Protein AF-A0A4Q0I595-F1 (afdb_monomer)

Sequence (152 aa):
MNCNSSKPSLILSNTRTIAGSSSEFQVNNLTSFAAEKFQAKYVQLNQANRLLLLTLIKKCGQFCAEHFATNTPDYRFKNKVNFCLITLLVREQKIRIHIRTDGLRLSSSILPINRLPKHNYNGKEWVEIIVGDNSQVDEAVRLIKQTYEYHS

Nearest PDB structures (foldseek):
  3wlw-assembly2_L  TM=4.285E-01  e=3.752E+00  Homo sapiens
  3ulu-assembly1_E  TM=4.378E-01  e=7.207E+00  Homo sapiens

Radius of gyration: 23.07 Å; Cα contacts (8 Å, |Δi|>4): 215; chains: 1; bounding box: 76×32×70 Å

Foldseek 3Di:
DDDDDDDDDPDDPPDPDDDDDPDPPDPPVVQDAPAPQLVVLLVLADPQLNVLVSVLCVLLCVQFVDWHAYNVNWIFGDDVHTAKIWHQPSVLNKIKIKGFQQPNDDDDPPWDWAWDDCVVPVNTTITITIGRHNVCSVVVSVRNVVRVVVVD

Mean predicted aligned error: 10.47 Å

Organism: NCB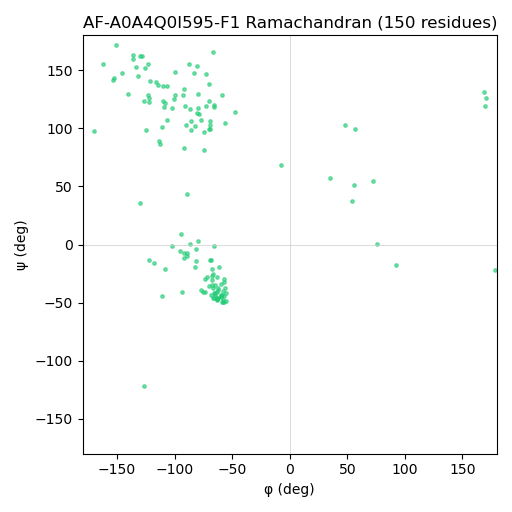I:txid2487273

Structure (mmCIF, N/CA/C/O backbone):
data_AF-A0A4Q0I595-F1
#
_entry.id   AF-A0A4Q0I595-F1
#
loop_
_atom_site.group_PDB
_atom_site.id
_atom_site.type_symbol
_atom_site.label_atom_id
_atom_site.label_alt_id
_atom_site.label_comp_id
_atom_site.label_asym_id
_atom_site.label_entity_id
_atom_site.label_seq_id
_atom_site.pdbx_PDB_ins_code
_atom_site.Cartn_x
_atom_site.Cartn_y
_atom_site.Cartn_z
_atom_site.occupancy
_atom_site.B_iso_or_equiv
_atom_site.auth_seq_id
_atom_site.auth_comp_id
_atom_site.auth_asym_id
_atom_site.auth_atom_id
_atom_site.pdbx_PDB_model_num
ATOM 1 N N . MET A 1 1 ? 61.462 5.236 51.713 1.00 38.72 1 MET A N 1
ATOM 2 C CA . MET A 1 1 ? 60.644 4.051 52.059 1.00 38.72 1 MET A CA 1
ATOM 3 C C . MET A 1 1 ? 59.191 4.514 52.020 1.00 38.72 1 MET A C 1
ATOM 5 O O . MET A 1 1 ? 58.780 5.218 52.922 1.00 38.72 1 MET A O 1
ATOM 9 N N . ASN A 1 2 ? 58.529 4.550 50.862 1.00 31.23 2 ASN A N 1
ATOM 10 C CA . ASN A 1 2 ? 57.864 3.438 50.167 1.00 31.23 2 ASN A CA 1
ATOM 11 C C . ASN A 1 2 ? 56.964 2.606 51.099 1.00 31.23 2 ASN A C 1
ATOM 13 O O . ASN A 1 2 ? 57.488 1.813 51.872 1.00 31.23 2 ASN A O 1
ATOM 17 N N . CYS A 1 3 ? 55.640 2.806 51.027 1.00 31.44 3 CYS A N 1
ATOM 18 C CA . CYS A 1 3 ? 54.702 1.826 50.454 1.00 31.44 3 CYS A CA 1
ATOM 19 C C . CYS A 1 3 ? 53.224 2.186 50.729 1.00 31.44 3 CYS A C 1
ATOM 21 O O . CYS A 1 3 ? 52.772 2.213 51.866 1.00 31.44 3 CYS A O 1
ATOM 23 N N . ASN A 1 4 ? 52.499 2.380 49.623 1.00 35.44 4 ASN A N 1
ATOM 24 C CA . ASN A 1 4 ? 51.162 1.866 49.306 1.00 35.44 4 ASN A CA 1
ATOM 25 C C . ASN A 1 4 ? 49.977 2.154 50.244 1.00 35.44 4 ASN A C 1
ATOM 27 O O . ASN A 1 4 ? 49.675 1.378 51.146 1.00 35.44 4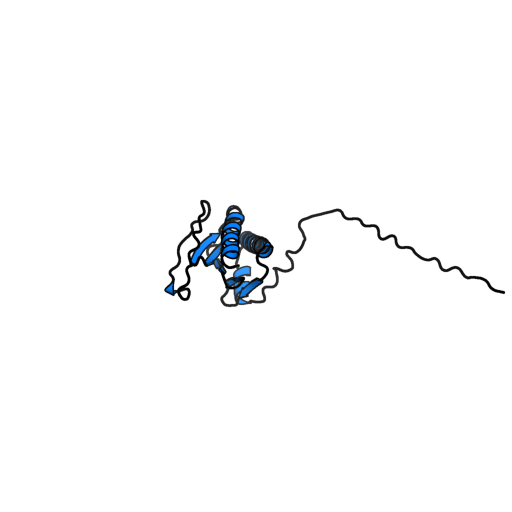 ASN A O 1
ATOM 31 N N . SER A 1 5 ? 49.176 3.161 49.872 1.00 39.53 5 SER A N 1
ATOM 32 C CA . SER A 1 5 ? 47.730 3.123 50.102 1.00 39.53 5 SER A CA 1
ATOM 33 C C . SER A 1 5 ? 47.043 2.415 48.927 1.00 39.53 5 SER A C 1
ATOM 35 O O . SER A 1 5 ? 47.123 2.818 47.764 1.00 39.53 5 SER A O 1
ATOM 37 N N . SER A 1 6 ? 46.411 1.290 49.240 1.00 41.00 6 SER A N 1
ATOM 38 C CA . SER A 1 6 ? 45.708 0.420 48.304 1.00 41.00 6 SER A CA 1
ATOM 39 C C . SER A 1 6 ? 44.395 1.062 47.847 1.00 41.00 6 SER A C 1
ATOM 41 O O . SER A 1 6 ? 43.503 1.308 48.656 1.00 41.00 6 SER A O 1
ATOM 43 N N . LYS A 1 7 ? 44.254 1.305 46.540 1.00 42.78 7 LYS A N 1
ATOM 44 C CA . LYS A 1 7 ? 42.959 1.566 45.893 1.00 42.78 7 LYS A CA 1
ATOM 45 C C . LYS A 1 7 ? 42.240 0.230 45.669 1.00 42.78 7 LYS A C 1
ATOM 47 O O . LYS A 1 7 ? 42.843 -0.652 45.059 1.00 42.78 7 LYS A O 1
ATOM 52 N N . PRO A 1 8 ? 40.969 0.064 46.063 1.00 39.00 8 PRO A N 1
ATOM 53 C CA . PRO A 1 8 ? 40.176 -1.057 45.589 1.00 39.00 8 PRO A CA 1
ATOM 54 C C . PRO A 1 8 ? 39.683 -0.763 44.166 1.00 39.00 8 PRO A C 1
ATOM 56 O O . PRO A 1 8 ? 38.882 0.138 43.925 1.00 39.00 8 PRO A O 1
ATOM 59 N N . SER A 1 9 ? 40.196 -1.532 43.211 1.00 34.62 9 SER A N 1
ATOM 60 C CA . SER A 1 9 ? 39.668 -1.658 41.855 1.00 34.62 9 SER A CA 1
ATOM 61 C C . SER A 1 9 ? 38.326 -2.391 41.903 1.00 34.62 9 SER A C 1
ATOM 63 O O . SER A 1 9 ? 38.289 -3.603 42.110 1.00 34.62 9 SER A O 1
ATOM 65 N N . LEU A 1 10 ? 37.225 -1.661 41.715 1.00 34.03 10 LEU A N 1
ATOM 66 C CA . LEU A 1 10 ? 35.913 -2.255 41.469 1.00 34.03 10 LEU A CA 1
ATOM 67 C C . LEU A 1 10 ? 35.881 -2.784 40.034 1.00 34.03 10 LEU A C 1
ATOM 69 O O . LEU A 1 10 ? 35.654 -2.054 39.072 1.00 34.03 10 LEU A O 1
ATOM 73 N N . ILE A 1 11 ? 36.141 -4.083 39.920 1.00 35.53 11 ILE A N 1
ATOM 74 C CA . ILE A 1 11 ? 35.794 -4.897 38.764 1.00 35.53 11 ILE A CA 1
ATOM 75 C C . ILE A 1 11 ? 34.267 -5.004 38.766 1.00 35.53 11 ILE A C 1
ATOM 77 O O . ILE A 1 11 ? 33.690 -5.741 39.562 1.00 35.53 11 ILE A O 1
ATOM 81 N N . LEU A 1 12 ? 33.604 -4.244 37.895 1.00 32.66 12 LEU A N 1
ATOM 82 C CA . LEU A 1 12 ? 32.208 -4.492 37.552 1.00 32.66 12 LEU A CA 1
ATOM 83 C C . LEU A 1 12 ? 32.183 -5.522 36.427 1.00 32.66 12 LEU A C 1
ATOM 85 O O . LEU A 1 12 ? 32.416 -5.228 35.255 1.00 32.66 12 LEU A O 1
ATOM 89 N N . SER A 1 13 ? 31.944 -6.760 36.844 1.00 31.25 13 SER A N 1
ATOM 90 C CA . SER A 1 13 ? 31.569 -7.888 36.010 1.00 31.25 13 SER A CA 1
ATOM 91 C C . SER A 1 13 ? 30.446 -7.470 35.062 1.00 31.25 13 SER A C 1
ATOM 93 O O . SER A 1 13 ? 29.335 -7.171 35.494 1.00 31.25 13 SER A O 1
ATOM 95 N N . ASN A 1 14 ? 30.736 -7.446 33.760 1.00 31.61 14 ASN A N 1
ATOM 96 C CA . ASN A 1 14 ? 29.724 -7.280 32.724 1.00 31.61 14 ASN A CA 1
ATOM 97 C C . ASN A 1 14 ? 28.960 -8.604 32.602 1.00 31.61 14 ASN A C 1
ATOM 99 O O . ASN A 1 14 ? 29.260 -9.459 31.766 1.00 31.61 14 ASN A O 1
ATOM 103 N N . THR A 1 15 ? 27.998 -8.803 33.498 1.00 35.69 15 THR A N 1
ATOM 104 C CA . THR A 1 15 ? 27.075 -9.931 33.446 1.00 35.69 15 THR A CA 1
ATOM 105 C C . T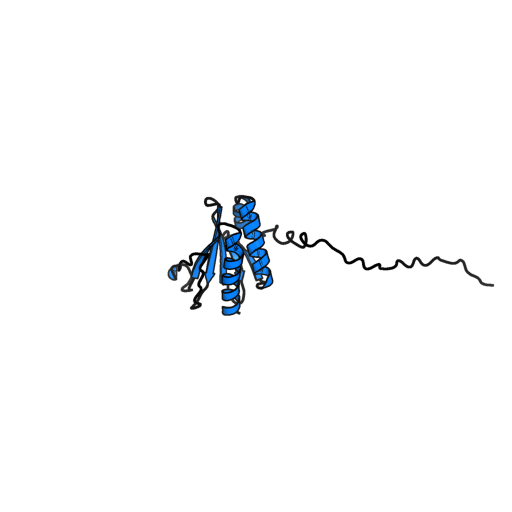HR A 1 15 ? 26.144 -9.702 32.261 1.00 35.69 15 THR A C 1
ATOM 107 O O . THR A 1 15 ? 25.191 -8.928 32.324 1.00 35.69 15 THR A O 1
ATOM 110 N N . ARG A 1 16 ? 26.450 -10.363 31.138 1.00 41.56 16 ARG A N 1
ATOM 111 C CA . ARG A 1 16 ? 25.475 -10.618 30.077 1.00 41.56 16 ARG A CA 1
ATOM 112 C C . ARG A 1 16 ? 24.301 -11.365 30.702 1.00 41.56 16 ARG A C 1
ATOM 114 O O . ARG A 1 16 ? 24.393 -12.569 30.919 1.00 41.56 16 ARG A O 1
ATOM 121 N N . THR A 1 17 ? 23.196 -10.665 30.902 1.00 33.59 17 THR A N 1
ATOM 122 C CA . THR A 1 17 ? 21.888 -11.297 31.065 1.00 33.59 17 THR A CA 1
ATOM 123 C C . THR A 1 17 ? 21.056 -10.927 29.847 1.00 33.59 17 THR A C 1
ATOM 125 O O . THR A 1 17 ? 20.364 -9.915 29.806 1.00 33.59 17 THR A O 1
ATOM 128 N N . ILE A 1 18 ? 21.208 -11.744 28.804 1.00 49.06 18 ILE A N 1
ATOM 129 C CA . ILE A 1 18 ? 20.272 -11.834 27.686 1.00 49.06 18 ILE A CA 1
ATOM 130 C C . ILE A 1 18 ? 19.199 -12.833 28.118 1.00 49.06 18 ILE A C 1
ATOM 132 O O . ILE A 1 18 ? 19.485 -14.024 28.178 1.00 49.06 18 ILE A O 1
ATOM 136 N N . ALA A 1 19 ? 18.007 -12.333 28.440 1.00 33.75 19 ALA A N 1
ATOM 137 C CA . ALA A 1 19 ? 16.701 -13.012 28.429 1.00 33.75 19 ALA A CA 1
ATOM 138 C C . ALA A 1 19 ? 15.707 -12.064 29.122 1.00 33.75 19 ALA A C 1
ATOM 140 O O . ALA A 1 19 ? 15.970 -11.632 30.234 1.00 33.75 19 ALA A O 1
ATOM 141 N N . GLY A 1 20 ? 14.563 -11.653 28.592 1.00 33.56 20 GLY A N 1
ATOM 142 C CA . GLY A 1 20 ? 13.853 -11.926 27.355 1.00 33.56 20 GLY A CA 1
ATOM 143 C C . GLY A 1 20 ? 12.451 -11.329 27.537 1.00 33.56 20 GLY A C 1
ATOM 144 O O . GLY A 1 20 ? 11.839 -11.536 28.576 1.00 33.56 20 GLY A O 1
ATOM 145 N N . SER A 1 21 ? 11.965 -10.556 26.567 1.00 36.44 21 SER A N 1
ATOM 146 C CA . SER A 1 21 ? 10.533 -10.338 26.311 1.00 36.44 21 SER A CA 1
ATOM 147 C C . SER A 1 21 ? 10.398 -9.601 24.982 1.00 36.44 21 SER A C 1
ATOM 149 O O . SER A 1 21 ? 10.633 -8.401 24.847 1.00 36.44 21 SER A O 1
ATOM 151 N N . SER A 1 22 ? 10.124 -10.393 23.958 1.00 48.75 22 SER A N 1
ATOM 152 C CA . SER A 1 22 ? 9.868 -9.997 22.587 1.00 48.75 22 SER A CA 1
ATOM 153 C C . SER A 1 22 ? 8.451 -9.434 22.450 1.00 48.75 22 SER A C 1
ATOM 155 O O . SER A 1 22 ? 7.499 -10.208 22.456 1.00 48.75 22 SER A O 1
ATOM 157 N N . SER A 1 23 ? 8.312 -8.117 22.281 1.00 42.59 23 SER A N 1
ATOM 158 C CA . SER A 1 23 ? 7.163 -7.474 21.597 1.00 42.59 23 SER A CA 1
ATOM 159 C C . SER A 1 23 ? 7.244 -5.942 21.583 1.00 42.59 23 SER A C 1
ATOM 161 O O . SER A 1 23 ? 6.687 -5.323 20.679 1.00 42.59 23 SER A O 1
ATOM 163 N N . GLU A 1 24 ? 8.002 -5.323 22.493 1.00 37.09 24 GLU A N 1
ATOM 164 C CA . GLU A 1 24 ? 8.142 -3.854 22.581 1.00 37.09 24 GLU A CA 1
ATOM 165 C C . GLU A 1 24 ? 9.243 -3.255 21.688 1.00 37.09 24 GLU A C 1
ATOM 167 O O . GLU A 1 24 ? 9.437 -2.039 21.642 1.00 37.09 24 GLU A O 1
ATOM 172 N N . PHE A 1 25 ? 9.956 -4.082 20.919 1.00 33.16 25 PHE A N 1
ATOM 173 C CA . PHE A 1 25 ? 10.990 -3.601 20.005 1.00 33.16 25 PHE A CA 1
ATOM 174 C C . PHE A 1 25 ? 10.361 -2.830 18.820 1.00 33.16 25 PHE A C 1
ATOM 176 O O . PHE A 1 25 ? 9.892 -3.406 17.833 1.00 33.16 25 PHE A O 1
ATOM 183 N N . GLN A 1 26 ? 10.393 -1.499 18.953 1.00 36.84 26 GLN A N 1
ATOM 184 C CA . GLN A 1 26 ? 10.336 -0.477 17.898 1.00 36.84 26 GLN A CA 1
ATOM 185 C C . GLN A 1 26 ? 8.991 -0.253 17.177 1.00 36.84 26 GLN A C 1
ATOM 187 O O . GLN A 1 26 ? 8.932 -0.226 15.951 1.00 36.84 26 GLN A O 1
ATOM 192 N N . VAL A 1 27 ? 7.908 0.015 17.913 1.00 39.62 27 VAL A N 1
ATOM 193 C CA . VAL A 1 27 ? 6.752 0.757 17.342 1.00 39.62 27 VAL A CA 1
ATOM 194 C C . VAL A 1 27 ? 6.999 2.280 17.366 1.00 39.62 27 VAL A C 1
ATOM 196 O O . VAL A 1 27 ? 6.420 3.021 16.575 1.00 39.62 27 VAL A O 1
ATOM 199 N N . ASN A 1 28 ? 7.941 2.749 18.191 1.00 35.38 28 ASN A N 1
ATOM 200 C CA . ASN A 1 28 ? 8.199 4.175 18.434 1.00 35.38 28 ASN A CA 1
ATOM 201 C C . ASN A 1 28 ? 8.802 4.949 17.243 1.00 35.38 28 ASN A C 1
ATOM 203 O O . ASN A 1 28 ? 8.790 6.173 17.260 1.00 35.38 28 ASN A O 1
ATOM 207 N N . ASN A 1 29 ? 9.288 4.270 16.196 1.00 42.12 29 ASN A N 1
ATOM 208 C CA . ASN A 1 29 ? 9.790 4.936 14.982 1.00 42.12 29 ASN A CA 1
ATOM 209 C C . ASN A 1 29 ? 8.706 5.171 13.914 1.00 42.12 29 ASN A C 1
ATOM 211 O O . ASN A 1 29 ? 8.968 5.843 12.921 1.00 42.12 29 ASN A O 1
ATOM 215 N N . LEU A 1 30 ? 7.489 4.644 14.098 1.00 53.00 30 LEU A N 1
ATOM 216 C CA . LEU A 1 30 ? 6.374 4.806 13.151 1.00 53.00 30 LEU A CA 1
ATOM 217 C C . LEU A 1 30 ? 5.342 5.856 13.598 1.00 53.00 30 LEU A C 1
ATOM 219 O O . LEU A 1 30 ? 4.362 6.090 12.896 1.00 53.00 30 LEU A O 1
ATOM 223 N N . THR A 1 31 ? 5.534 6.481 14.761 1.00 51.53 31 THR A N 1
ATOM 224 C CA . THR A 1 31 ? 4.550 7.382 15.389 1.00 51.53 31 THR A CA 1
ATOM 225 C C . THR A 1 31 ? 4.722 8.857 15.022 1.00 51.53 31 THR A C 1
ATOM 227 O O . THR A 1 31 ? 3.856 9.664 15.348 1.00 51.53 31 THR A O 1
ATOM 230 N N . SER A 1 32 ? 5.800 9.216 14.322 1.00 59.56 32 SER A N 1
ATOM 231 C CA . SER A 1 32 ? 6.056 10.574 13.837 1.00 59.56 32 SER A CA 1
ATOM 232 C C . SER A 1 32 ? 6.002 10.591 12.312 1.00 59.56 32 SER A C 1
ATOM 234 O O . SER A 1 32 ? 6.998 10.360 11.627 1.00 59.56 32 SER A O 1
ATOM 236 N N . 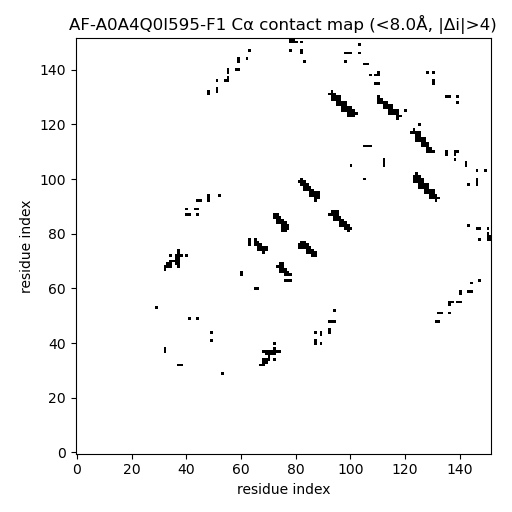PHE A 1 33 ? 4.813 10.819 11.756 1.00 69.94 33 PHE A N 1
ATOM 237 C CA . PHE A 1 33 ? 4.699 11.103 10.332 1.00 69.94 33 PHE A CA 1
ATOM 238 C C . PHE A 1 33 ? 5.071 12.570 10.108 1.00 69.94 33 PHE A C 1
ATOM 240 O O . PHE A 1 33 ? 4.358 13.462 10.558 1.00 69.94 33 PHE A O 1
ATOM 247 N N . ALA A 1 34 ? 6.138 12.833 9.353 1.00 78.31 34 ALA A N 1
ATOM 248 C CA . ALA A 1 34 ? 6.524 14.191 8.947 1.00 78.31 34 ALA A CA 1
ATOM 249 C C . ALA A 1 34 ? 5.506 14.871 7.997 1.00 78.31 34 ALA A C 1
ATOM 251 O O . ALA A 1 34 ? 5.702 16.006 7.571 1.00 78.31 34 ALA A O 1
ATOM 252 N N . ALA A 1 35 ? 4.423 14.175 7.637 1.00 89.06 35 ALA A N 1
ATOM 253 C CA . ALA A 1 35 ? 3.390 14.635 6.722 1.00 89.06 35 ALA A CA 1
ATOM 254 C C . ALA A 1 35 ? 2.068 14.902 7.457 1.00 89.06 35 ALA A C 1
ATOM 256 O O . ALA A 1 35 ? 1.294 13.979 7.731 1.00 89.06 35 ALA A O 1
ATOM 257 N N . GLU A 1 36 ? 1.783 16.176 7.726 1.00 91.50 36 GLU A N 1
ATOM 258 C CA . GLU A 1 36 ? 0.614 16.634 8.488 1.00 91.50 36 GLU A CA 1
ATOM 259 C C . GLU A 1 36 ? -0.715 16.139 7.914 1.00 91.50 36 GLU A C 1
ATOM 261 O O . GLU A 1 36 ? -1.591 15.702 8.659 1.00 91.50 36 GLU A O 1
ATOM 266 N N . LYS A 1 37 ? -0.881 16.149 6.585 1.00 93.38 37 LYS A N 1
ATOM 267 C CA . LYS A 1 37 ? -2.147 15.717 5.971 1.00 93.38 37 LYS A CA 1
ATOM 268 C C . LYS A 1 37 ? -2.367 14.211 6.105 1.00 93.38 37 LYS A C 1
ATOM 270 O O . LYS A 1 37 ? -3.505 13.778 6.292 1.00 93.38 37 LYS A O 1
ATOM 275 N N . PHE A 1 38 ? -1.303 13.410 6.021 1.00 94.38 38 PHE A N 1
ATOM 276 C CA . PHE A 1 38 ? -1.397 11.975 6.290 1.00 94.38 38 PHE A CA 1
ATOM 277 C C . PHE A 1 38 ? -1.716 11.731 7.764 1.00 94.38 38 PHE A C 1
ATOM 279 O O . PHE A 1 38 ? -2.648 10.987 8.073 1.00 94.38 38 PHE A O 1
ATOM 286 N N . GLN A 1 39 ? -1.014 12.429 8.660 1.00 93.38 39 GLN A N 1
ATOM 287 C CA . GLN A 1 39 ? -1.242 12.355 10.099 1.00 93.38 39 GLN A CA 1
ATOM 288 C C . GLN A 1 39 ? -2.690 12.700 10.462 1.00 93.38 39 GLN A C 1
ATOM 290 O O . GLN A 1 39 ? -3.334 11.968 11.213 1.00 93.38 39 GLN A O 1
ATOM 295 N N . ALA A 1 40 ? -3.245 13.756 9.865 1.00 93.88 40 ALA A N 1
ATOM 296 C CA . ALA A 1 40 ? -4.629 14.167 10.067 1.00 93.88 40 ALA A CA 1
ATOM 297 C C . ALA A 1 40 ? -5.640 13.076 9.674 1.00 93.88 40 ALA A C 1
ATOM 299 O O . ALA A 1 40 ? -6.676 12.941 10.324 1.00 93.88 40 ALA A O 1
ATOM 300 N N . LYS A 1 41 ? -5.359 12.268 8.641 1.00 95.44 41 LYS A N 1
ATOM 301 C CA . LYS A 1 41 ? -6.193 11.101 8.305 1.00 95.44 41 LYS A CA 1
ATOM 302 C C . LYS A 1 41 ? -5.943 9.919 9.235 1.00 95.44 41 LYS A C 1
ATOM 304 O O . LYS A 1 41 ? -6.891 9.237 9.615 1.00 95.44 41 LYS A O 1
ATOM 309 N N . TYR A 1 42 ? -4.693 9.679 9.618 1.00 95.06 42 TYR A N 1
ATOM 310 C CA . TYR A 1 42 ? -4.321 8.596 10.524 1.00 95.06 42 TYR A CA 1
ATOM 311 C C . TYR A 1 42 ? -5.038 8.711 11.875 1.00 95.06 42 TYR A C 1
ATOM 313 O O . TYR A 1 42 ? -5.612 7.733 12.359 1.00 95.06 42 TYR A O 1
ATOM 321 N N . VAL A 1 43 ? -5.113 9.918 12.444 1.00 94.88 43 VAL A N 1
ATOM 322 C CA . VAL A 1 43 ? -5.836 10.159 13.705 1.00 94.88 43 VAL A CA 1
ATOM 323 C C . VAL A 1 43 ? -7.359 10.011 13.580 1.00 94.88 43 VAL A C 1
ATOM 325 O O . VAL A 1 43 ? -8.038 9.895 14.593 1.00 94.88 43 VAL A O 1
ATOM 328 N N . GLN A 1 44 ? -7.918 9.949 12.370 1.00 96.44 44 GLN A N 1
ATOM 329 C CA . GLN A 1 44 ? -9.347 9.675 12.152 1.00 96.44 44 GLN A CA 1
ATOM 330 C C . GLN A 1 44 ? -9.658 8.176 12.015 1.00 96.44 44 GLN A C 1
ATOM 332 O O . GLN A 1 44 ? -10.823 7.778 12.027 1.00 96.44 44 GLN A O 1
ATOM 337 N N . LEU A 1 45 ? -8.640 7.318 11.896 1.00 95.31 45 LEU A N 1
ATOM 338 C CA . LEU A 1 45 ? -8.838 5.873 11.970 1.00 95.31 45 LEU A CA 1
ATOM 339 C C . LEU A 1 45 ? -9.131 5.441 13.407 1.00 95.31 45 LEU A C 1
ATOM 341 O O . LEU A 1 45 ? -8.569 5.992 14.359 1.00 95.31 45 LEU A O 1
ATOM 345 N N . ASN A 1 46 ? -9.960 4.412 13.553 1.00 95.56 46 ASN A N 1
ATOM 346 C CA . ASN A 1 46 ? -10.139 3.706 14.814 1.00 95.56 46 ASN A CA 1
ATOM 347 C C . ASN A 1 46 ? -8.854 2.947 15.206 1.00 95.56 46 ASN A C 1
ATOM 349 O O . ASN A 1 46 ? -7.941 2.749 14.398 1.00 95.56 46 ASN A O 1
ATOM 353 N N . GLN A 1 47 ? -8.778 2.506 16.462 1.00 94.62 47 GLN A N 1
ATOM 354 C CA . GLN A 1 47 ? -7.585 1.841 16.992 1.00 94.62 47 GLN A CA 1
ATOM 355 C C . GLN A 1 47 ? -7.198 0.581 16.201 1.00 94.62 47 GLN A C 1
ATOM 357 O O . GLN A 1 47 ? -6.014 0.378 15.933 1.00 94.62 47 GLN A O 1
ATOM 362 N N . ALA A 1 48 ? -8.178 -0.228 15.787 1.00 94.38 48 ALA A N 1
ATOM 363 C CA . ALA A 1 48 ? -7.935 -1.456 15.032 1.00 94.38 48 ALA A CA 1
ATOM 364 C C . ALA A 1 48 ? -7.259 -1.171 13.681 1.00 94.38 48 ALA A C 1
ATOM 366 O O . ALA A 1 48 ? -6.250 -1.787 13.350 1.00 94.38 48 ALA A O 1
ATOM 367 N N . ASN A 1 49 ? -7.745 -0.177 12.936 1.00 95.25 49 ASN A N 1
ATOM 368 C CA . ASN A 1 49 ? -7.190 0.193 11.636 1.00 95.25 49 ASN A CA 1
ATOM 369 C C . ASN A 1 49 ? -5.849 0.914 11.732 1.00 95.25 49 ASN A C 1
ATOM 371 O O . ASN A 1 49 ? -5.012 0.767 10.841 1.00 95.25 49 ASN A O 1
ATOM 375 N N . ARG A 1 50 ? -5.605 1.658 12.816 1.00 95.00 50 ARG A N 1
ATOM 376 C CA . ARG A 1 50 ? -4.263 2.185 13.099 1.00 95.00 50 ARG A CA 1
ATOM 377 C C . ARG A 1 50 ? -3.271 1.047 13.322 1.00 95.00 50 ARG A C 1
ATOM 379 O O . ARG A 1 50 ? -2.199 1.059 12.724 1.00 95.00 50 ARG A O 1
ATOM 386 N N . LEU A 1 51 ? -3.638 0.048 14.127 1.00 94.50 51 LEU A N 1
ATOM 387 C CA . LEU A 1 51 ? -2.793 -1.123 14.369 1.00 94.50 51 LEU A CA 1
ATOM 388 C C . LEU A 1 51 ? -2.560 -1.927 13.084 1.00 94.50 51 LEU A C 1
ATOM 390 O O . LEU A 1 51 ? -1.432 -2.343 12.817 1.00 94.50 51 LEU A O 1
ATOM 394 N N . LEU A 1 52 ? -3.601 -2.093 12.270 1.00 95.69 52 LEU A N 1
ATOM 395 C CA . LEU A 1 52 ? -3.525 -2.747 10.968 1.00 95.69 52 LEU A CA 1
ATOM 396 C C . LEU A 1 52 ? -2.529 -2.027 10.049 1.00 95.69 52 LEU A C 1
ATOM 398 O O . LEU A 1 52 ? -1.621 -2.665 9.515 1.00 95.69 52 LEU A O 1
ATOM 402 N N . LEU A 1 53 ? -2.638 -0.698 9.924 1.00 96.50 53 LEU A N 1
ATOM 403 C CA . LEU A 1 53 ? -1.715 0.123 9.136 1.00 96.50 53 LEU A CA 1
ATOM 404 C C . LEU A 1 53 ? -0.272 -0.028 9.625 1.00 96.50 53 LEU A C 1
ATOM 406 O O . LEU A 1 53 ? 0.626 -0.269 8.822 1.00 96.50 53 LEU A O 1
ATOM 410 N N . LEU A 1 54 ? -0.044 0.102 10.933 1.00 95.62 54 LEU A N 1
ATOM 411 C CA . LEU A 1 54 ? 1.291 -0.013 11.520 1.00 95.62 54 LEU A CA 1
ATOM 412 C C . LEU A 1 54 ? 1.886 -1.408 11.302 1.00 95.62 54 LEU A C 1
ATOM 414 O O . LEU A 1 54 ? 3.071 -1.528 10.999 1.00 95.62 54 LEU A O 1
ATOM 418 N N . THR A 1 55 ? 1.068 -2.456 11.402 1.00 95.81 55 THR A N 1
ATOM 419 C CA . THR A 1 55 ? 1.488 -3.844 11.160 1.00 95.81 55 THR A CA 1
ATOM 420 C C . THR A 1 55 ? 1.866 -4.060 9.699 1.00 95.81 55 THR A C 1
ATOM 422 O O . THR A 1 55 ? 2.931 -4.615 9.417 1.00 95.81 55 THR A O 1
ATOM 425 N N . LEU A 1 56 ? 1.033 -3.578 8.773 1.00 97.69 56 LEU A N 1
ATOM 426 C CA . LEU A 1 56 ? 1.306 -3.602 7.338 1.00 97.69 56 LEU A CA 1
ATOM 427 C C . LEU A 1 56 ? 2.623 -2.881 7.025 1.00 97.69 56 LEU A C 1
ATOM 429 O O . LEU A 1 56 ? 3.484 -3.453 6.355 1.00 97.69 56 LEU A O 1
ATOM 433 N N . ILE A 1 57 ? 2.807 -1.663 7.551 1.00 96.75 57 ILE A N 1
ATOM 434 C CA . ILE A 1 57 ? 4.018 -0.872 7.315 1.00 96.75 57 ILE A CA 1
ATOM 435 C C . ILE A 1 57 ? 5.245 -1.579 7.882 1.00 96.75 57 ILE A C 1
ATOM 437 O O . ILE A 1 57 ? 6.242 -1.717 7.180 1.00 96.75 57 ILE A O 1
ATOM 441 N N . LYS A 1 58 ? 5.165 -2.077 9.120 1.00 95.62 58 LYS A N 1
ATOM 442 C CA . LYS A 1 58 ? 6.263 -2.794 9.774 1.00 95.62 58 LYS A CA 1
ATOM 443 C C . LYS A 1 58 ? 6.698 -4.013 8.963 1.00 95.62 58 LYS A C 1
ATOM 445 O O . LYS A 1 58 ? 7.890 -4.190 8.744 1.00 95.62 58 LYS A O 1
ATOM 450 N N . LYS A 1 59 ? 5.752 -4.838 8.505 1.00 97.88 59 LYS A N 1
ATOM 451 C CA . LYS A 1 59 ? 6.049 -6.031 7.695 1.00 97.88 59 LYS A CA 1
ATOM 452 C C . LYS A 1 59 ? 6.642 -5.665 6.334 1.00 97.88 59 LYS A C 1
ATOM 454 O O . LYS A 1 59 ? 7.611 -6.286 5.916 1.00 97.88 59 LYS A O 1
ATOM 459 N N . CYS A 1 60 ? 6.119 -4.635 5.668 1.00 97.81 60 CYS A N 1
ATOM 460 C CA . CYS A 1 60 ? 6.677 -4.172 4.395 1.00 97.81 60 CYS A CA 1
ATOM 461 C C . CYS A 1 60 ? 8.081 -3.562 4.557 1.00 97.81 60 CYS A C 1
ATOM 463 O O . CYS A 1 60 ? 8.962 -3.807 3.736 1.00 97.81 60 CYS A O 1
ATOM 465 N N . GLY A 1 61 ? 8.321 -2.844 5.657 1.00 96.25 61 GLY A N 1
ATOM 466 C CA . GLY A 1 61 ? 9.622 -2.270 6.004 1.00 96.25 61 GLY A CA 1
ATOM 467 C C . GLY A 1 61 ? 10.731 -3.308 6.211 1.00 96.25 61 GLY A C 1
ATOM 468 O O . GLY A 1 61 ? 11.904 -2.974 6.093 1.00 96.25 61 GLY A O 1
ATOM 469 N N . GLN A 1 62 ? 10.389 -4.582 6.455 1.00 96.50 62 GLN A N 1
ATOM 470 C CA . GLN A 1 62 ? 11.377 -5.666 6.564 1.00 96.50 62 GLN A CA 1
ATOM 471 C C . GLN A 1 62 ? 12.088 -5.970 5.240 1.00 96.50 62 GLN A C 1
ATOM 473 O O . GLN A 1 62 ? 13.209 -6.470 5.268 1.00 96.50 62 GLN A O 1
ATOM 478 N N . PHE A 1 63 ? 11.450 -5.702 4.096 1.00 96.44 63 PHE A N 1
ATOM 479 C CA . PHE A 1 63 ? 12.047 -5.922 2.773 1.00 96.44 63 PHE A CA 1
ATOM 480 C C . PHE A 1 63 ? 12.196 -4.641 1.948 1.00 96.44 63 PHE A C 1
ATOM 482 O O . PHE A 1 63 ? 12.944 -4.638 0.982 1.00 96.44 63 PHE A O 1
ATOM 489 N N . CYS A 1 64 ? 11.520 -3.551 2.310 1.00 96.38 64 CYS A N 1
ATOM 490 C CA . CYS A 1 64 ? 11.598 -2.280 1.602 1.00 96.38 64 CYS A CA 1
ATOM 491 C C . CYS A 1 64 ? 11.997 -1.176 2.579 1.00 96.38 64 CYS A C 1
ATOM 493 O O . CYS A 1 64 ? 11.137 -0.652 3.274 1.00 96.38 64 CYS A O 1
ATOM 495 N N . ALA A 1 65 ? 13.282 -0.814 2.618 1.00 93.19 65 ALA A N 1
ATOM 496 C CA . ALA A 1 65 ? 13.801 0.187 3.555 1.00 93.19 65 ALA A CA 1
ATOM 497 C C . ALA A 1 65 ? 13.371 1.630 3.226 1.00 93.19 65 ALA A C 1
ATOM 499 O O . ALA A 1 65 ? 13.261 2.457 4.127 1.00 93.19 65 ALA A O 1
ATOM 500 N N . GLU A 1 66 ? 13.114 1.951 1.953 1.00 95.06 66 GLU A N 1
ATOM 501 C CA . GLU A 1 66 ? 12.679 3.294 1.562 1.00 95.06 66 GLU A CA 1
ATOM 502 C C . GLU A 1 66 ? 11.147 3.397 1.584 1.00 95.06 66 GLU A C 1
ATOM 504 O O . GLU A 1 66 ? 10.448 2.917 0.686 1.00 95.06 66 GLU A O 1
ATOM 509 N N . HIS A 1 67 ? 10.614 4.027 2.631 1.00 95.81 67 HIS A N 1
ATOM 510 C CA . HIS A 1 67 ? 9.178 4.227 2.799 1.00 95.81 67 HIS A CA 1
ATOM 511 C C . HIS A 1 67 ? 8.855 5.468 3.644 1.00 95.81 67 HIS A C 1
ATOM 513 O O . HIS A 1 67 ? 9.585 5.806 4.573 1.00 95.81 67 HIS A O 1
ATOM 519 N N . PHE A 1 68 ? 7.781 6.189 3.305 1.00 94.62 68 PHE A N 1
ATOM 520 C CA . PHE A 1 68 ? 7.493 7.507 3.889 1.00 94.62 68 PHE A CA 1
ATOM 521 C C . PHE A 1 68 ? 6.035 7.948 3.696 1.00 94.62 68 PHE A C 1
ATOM 523 O O . PHE A 1 68 ? 5.367 7.539 2.750 1.00 94.62 68 PHE A O 1
ATOM 530 N N . ALA A 1 69 ? 5.544 8.830 4.570 1.00 95.00 69 ALA A N 1
ATOM 531 C CA . ALA A 1 69 ? 4.253 9.503 4.402 1.00 95.00 69 ALA A CA 1
ATOM 532 C C . ALA A 1 69 ? 4.383 10.793 3.581 1.00 95.00 69 ALA A C 1
ATOM 534 O O . ALA A 1 69 ? 5.438 11.427 3.572 1.00 95.00 69 ALA A O 1
ATOM 535 N N . THR A 1 70 ? 3.298 11.218 2.931 1.00 92.44 70 THR A N 1
ATOM 536 C CA . THR A 1 70 ? 3.257 12.436 2.110 1.00 92.44 70 THR A CA 1
ATOM 537 C C . THR A 1 70 ? 2.085 13.350 2.452 1.00 92.44 70 THR A C 1
ATOM 539 O O . THR A 1 70 ? 1.080 12.944 3.037 1.00 92.44 70 THR A O 1
ATOM 542 N N . ASN A 1 71 ? 2.184 14.610 2.023 1.00 91.19 71 ASN A N 1
ATOM 543 C CA . ASN A 1 71 ? 1.094 15.579 2.128 1.00 91.19 71 ASN A CA 1
ATOM 544 C C . ASN A 1 71 ? 0.015 15.429 1.029 1.00 91.19 71 ASN A C 1
ATOM 546 O O . ASN A 1 71 ? -0.951 16.191 1.022 1.00 91.19 71 ASN A O 1
ATOM 550 N N . THR A 1 72 ? 0.119 14.431 0.141 1.00 90.31 72 THR A N 1
ATOM 551 C CA . THR A 1 72 ? -0.973 13.993 -0.759 1.00 90.31 72 THR A CA 1
ATOM 552 C C . THR A 1 72 ? -1.828 12.918 -0.071 1.00 90.31 72 THR A C 1
ATOM 554 O O . THR A 1 72 ? -2.354 11.990 -0.671 1.00 90.31 72 THR A O 1
ATOM 557 N N . PRO A 1 73 ? -2.133 13.170 1.203 1.00 90.00 73 PRO A N 1
ATOM 558 C CA . PRO A 1 73 ? -2.257 12.191 2.297 1.00 90.00 73 PRO A CA 1
ATOM 559 C C . PRO A 1 73 ? -2.183 10.701 1.897 1.00 90.00 73 PRO A C 1
ATOM 561 O O . PRO A 1 73 ? -3.170 9.968 2.033 1.00 90.00 73 PRO A O 1
ATOM 564 N N . ASP A 1 74 ? -1.002 10.258 1.456 1.00 95.00 74 ASP A N 1
ATOM 565 C CA . ASP A 1 74 ? -0.677 8.857 1.162 1.00 95.00 74 ASP A CA 1
ATOM 566 C C . ASP A 1 74 ? 0.611 8.418 1.889 1.00 95.00 74 ASP A C 1
ATOM 568 O O . ASP A 1 74 ? 1.384 9.249 2.368 1.00 95.00 74 ASP A O 1
ATOM 572 N N . TYR A 1 75 ? 0.820 7.108 2.006 1.00 96.75 75 TYR A N 1
ATOM 573 C CA . TYR A 1 75 ? 2.073 6.497 2.454 1.00 96.75 75 TYR A CA 1
ATOM 574 C C . TYR A 1 75 ? 2.678 5.698 1.311 1.00 96.75 75 TYR A C 1
ATOM 576 O O . TYR A 1 75 ? 1.956 4.988 0.616 1.00 96.75 75 TYR A O 1
ATOM 584 N N . ARG A 1 76 ? 3.985 5.783 1.100 1.00 96.56 76 ARG A N 1
ATOM 585 C CA . ARG A 1 76 ? 4.646 5.205 -0.070 1.00 96.56 76 ARG A CA 1
ATOM 586 C C . ARG A 1 76 ? 5.702 4.204 0.339 1.00 96.56 76 ARG A C 1
ATOM 588 O O . ARG A 1 76 ? 6.459 4.461 1.269 1.00 96.56 76 ARG A O 1
ATOM 595 N N . PHE A 1 77 ? 5.779 3.114 -0.417 1.00 96.94 77 PHE A N 1
ATOM 596 C CA . PHE A 1 77 ? 6.978 2.288 -0.502 1.00 96.94 77 PHE A CA 1
ATOM 597 C C . PHE A 1 77 ? 7.645 2.523 -1.850 1.00 96.94 77 PHE A C 1
ATOM 599 O O . PHE A 1 77 ? 6.984 2.596 -2.901 1.00 96.94 77 PHE A O 1
ATOM 606 N N . LYS A 1 78 ? 8.966 2.654 -1.798 1.00 93.94 78 LYS A N 1
ATOM 607 C CA . LYS A 1 78 ? 9.798 2.990 -2.939 1.00 93.94 78 LYS A CA 1
ATOM 608 C C . LYS A 1 78 ? 10.991 2.044 -3.030 1.00 93.94 78 LYS A C 1
ATOM 610 O O . LYS A 1 78 ? 11.550 1.601 -2.037 1.00 93.94 78 LYS A O 1
ATOM 615 N N . ASN A 1 79 ? 11.362 1.745 -4.265 1.00 89.69 79 ASN A N 1
ATOM 616 C CA . ASN A 1 79 ? 12.668 1.202 -4.611 1.00 89.69 79 ASN A CA 1
ATOM 617 C C . ASN A 1 79 ? 13.277 2.102 -5.705 1.00 89.69 79 ASN A C 1
ATOM 619 O O . ASN A 1 79 ? 13.320 3.323 -5.546 1.00 89.69 79 ASN A O 1
ATOM 623 N N . LYS A 1 80 ? 13.609 1.563 -6.886 1.00 90.81 80 LYS A N 1
ATOM 624 C CA . LYS A 1 80 ? 13.917 2.372 -8.080 1.00 90.81 80 LYS A CA 1
ATOM 625 C C . LYS A 1 80 ? 12.759 3.301 -8.459 1.00 90.81 80 LYS A C 1
ATOM 627 O O . LYS A 1 80 ? 12.964 4.379 -9.009 1.00 90.81 80 LYS A O 1
ATOM 632 N N . VAL A 1 81 ? 11.530 2.888 -8.144 1.00 92.19 81 VAL A N 1
ATOM 633 C CA . VAL A 1 81 ? 10.297 3.640 -8.392 1.00 92.19 81 VAL A CA 1
ATOM 634 C C . VAL A 1 81 ? 9.366 3.584 -7.182 1.00 92.19 81 VAL A C 1
ATOM 636 O O . VAL A 1 81 ? 9.448 2.663 -6.371 1.00 92.19 81 VAL A O 1
ATOM 639 N N . ASN A 1 82 ? 8.434 4.536 -7.086 1.00 94.00 82 ASN A N 1
ATOM 640 C CA . ASN A 1 82 ? 7.259 4.363 -6.230 1.00 94.00 82 ASN A CA 1
ATOM 641 C C . ASN A 1 82 ? 6.413 3.228 -6.814 1.00 94.00 82 ASN A C 1
ATOM 643 O O . ASN A 1 82 ? 5.959 3.333 -7.960 1.00 94.00 82 ASN A O 1
ATOM 647 N N . PHE A 1 83 ? 6.229 2.159 -6.044 1.00 96.31 83 PHE A N 1
ATOM 648 C CA . PHE A 1 83 ? 5.514 0.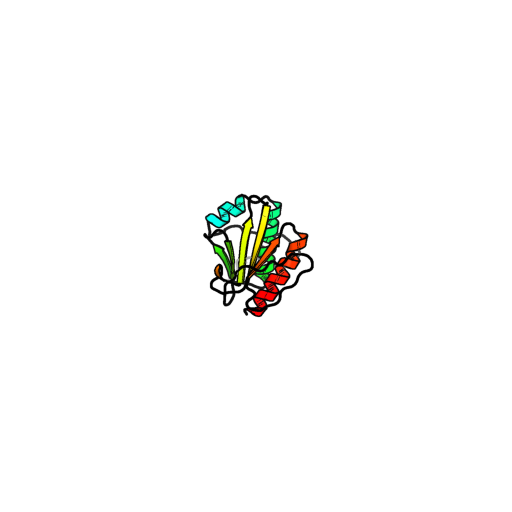964 -6.498 1.00 96.31 83 PHE A CA 1
ATOM 649 C C . PHE A 1 83 ? 4.318 0.608 -5.614 1.00 96.31 83 PHE A C 1
ATOM 651 O O . PHE A 1 83 ? 3.487 -0.197 -6.023 1.00 96.31 83 PHE A O 1
ATOM 658 N N . CYS A 1 84 ? 4.202 1.203 -4.427 1.00 97.81 84 CYS A N 1
ATOM 659 C CA . CYS A 1 84 ? 3.061 1.003 -3.545 1.00 97.81 84 CYS A CA 1
ATOM 660 C C . CYS A 1 84 ? 2.667 2.328 -2.887 1.00 97.81 84 CYS A C 1
ATOM 662 O O . CYS A 1 84 ? 3.522 3.036 -2.352 1.00 97.81 84 CYS A O 1
ATOM 664 N N . LEU A 1 85 ? 1.378 2.667 -2.966 1.00 97.06 85 LEU A N 1
ATOM 665 C CA . LEU A 1 85 ? 0.774 3.830 -2.322 1.00 97.06 85 LEU A CA 1
ATOM 666 C C . LEU A 1 85 ? -0.365 3.354 -1.429 1.00 97.06 85 LEU A C 1
ATOM 668 O O . LEU A 1 85 ? -1.266 2.651 -1.878 1.00 97.06 85 LEU A O 1
ATOM 672 N N . ILE A 1 86 ? -0.364 3.786 -0.180 1.00 98.00 86 ILE A N 1
ATOM 673 C CA . ILE A 1 86 ? -1.389 3.480 0.805 1.00 98.00 86 ILE A CA 1
ATOM 674 C C . ILE A 1 86 ? -2.176 4.752 1.085 1.00 98.00 86 ILE A C 1
ATOM 676 O O . ILE A 1 86 ? -1.617 5.764 1.500 1.00 98.00 86 ILE A O 1
ATOM 680 N N . THR A 1 87 ? -3.489 4.694 0.893 1.00 97.12 87 THR A N 1
ATOM 681 C CA . THR A 1 87 ? -4.418 5.777 1.223 1.00 97.12 87 THR A CA 1
ATOM 682 C C . THR A 1 87 ? -5.386 5.316 2.304 1.00 97.12 87 THR A C 1
ATOM 684 O O . THR A 1 87 ? -5.883 4.190 2.281 1.00 97.12 87 THR A O 1
ATOM 687 N N . LEU A 1 88 ? -5.689 6.205 3.247 1.00 97.31 88 LEU A N 1
ATOM 688 C CA . LEU A 1 88 ? -6.605 5.913 4.347 1.00 97.31 88 LEU A CA 1
ATOM 689 C C . LEU A 1 88 ? -8.039 6.298 3.956 1.00 97.31 88 LEU A C 1
ATOM 691 O O . LEU A 1 88 ? -8.314 7.469 3.663 1.00 97.31 88 LEU A O 1
ATOM 695 N N . LEU A 1 89 ? -8.940 5.313 3.952 1.00 97.00 89 LEU A N 1
ATOM 696 C CA . LEU A 1 89 ? -10.375 5.489 3.719 1.00 97.00 89 LEU A CA 1
ATOM 697 C C . LEU A 1 89 ? -11.065 5.688 5.072 1.00 97.00 89 LEU A C 1
ATOM 699 O O . LEU A 1 89 ? -11.520 4.742 5.711 1.00 97.00 89 LEU A O 1
ATOM 703 N N . VAL A 1 90 ? -11.047 6.932 5.558 1.00 96.50 90 VAL A N 1
ATOM 704 C CA . VAL A 1 90 ? -11.432 7.269 6.942 1.00 96.50 90 VAL A CA 1
ATOM 705 C C . VAL A 1 90 ? -12.919 7.058 7.239 1.00 96.50 90 VAL A C 1
ATOM 707 O O . VAL A 1 90 ? -13.261 6.719 8.366 1.00 96.50 90 VAL A O 1
ATOM 710 N N . ARG A 1 91 ? -13.814 7.215 6.255 1.00 96.75 91 ARG A N 1
ATOM 711 C CA . ARG A 1 91 ? -15.257 6.994 6.464 1.00 96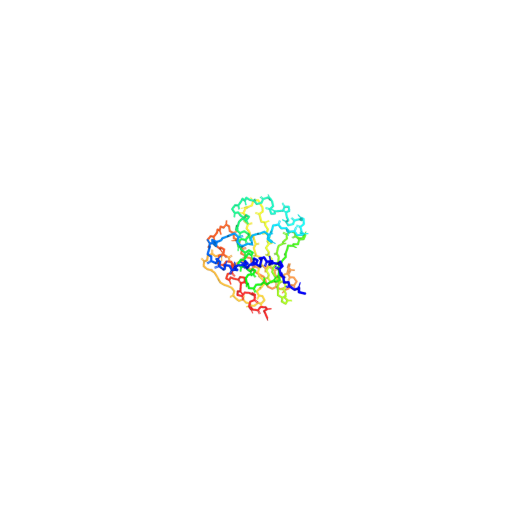.75 91 ARG A CA 1
ATOM 712 C C . ARG A 1 91 ? -15.576 5.507 6.535 1.00 96.75 91 ARG A C 1
ATOM 714 O O . ARG A 1 91 ? -16.348 5.071 7.376 1.00 96.75 91 ARG A O 1
ATOM 721 N N . GLU A 1 92 ? -14.937 4.740 5.665 1.00 96.88 92 GLU A N 1
ATOM 722 C CA . GLU A 1 92 ? -15.110 3.302 5.518 1.00 96.88 92 GLU A CA 1
ATOM 723 C C . GLU A 1 92 ? -14.314 2.515 6.556 1.00 96.88 92 GLU A C 1
ATOM 725 O O . GLU A 1 92 ? -14.553 1.320 6.708 1.00 96.88 92 GLU A O 1
ATOM 730 N N . GLN A 1 93 ? -13.375 3.171 7.249 1.00 96.56 93 GLN A N 1
ATOM 731 C CA . GLN A 1 93 ? -12.472 2.547 8.209 1.00 96.56 93 GLN A CA 1
ATOM 732 C C . GLN A 1 93 ? -11.699 1.391 7.550 1.00 96.56 93 GLN A C 1
ATOM 734 O O . GLN A 1 93 ? -11.686 0.268 8.045 1.00 96.56 93 GLN A O 1
ATOM 739 N N . LYS A 1 94 ? -11.080 1.678 6.395 1.00 96.81 94 LYS A N 1
ATOM 740 C CA . LYS A 1 94 ? -10.304 0.720 5.588 1.00 96.81 94 LYS A CA 1
ATOM 741 C C . LYS A 1 94 ? -8.997 1.325 5.083 1.00 96.81 94 LYS A C 1
ATOM 743 O O . LYS A 1 94 ? -8.833 2.547 5.013 1.00 96.81 94 LYS A O 1
ATOM 748 N N . ILE A 1 95 ? -8.087 0.454 4.661 1.00 98.12 95 ILE A N 1
ATOM 749 C CA . ILE A 1 95 ? -6.820 0.825 4.034 1.00 98.12 95 ILE A CA 1
ATOM 750 C C . ILE A 1 95 ? -6.875 0.470 2.552 1.00 98.12 95 ILE A C 1
ATOM 752 O O . ILE A 1 95 ? -7.014 -0.693 2.184 1.00 98.12 95 ILE A O 1
ATOM 756 N N . ARG A 1 96 ? -6.754 1.477 1.688 1.00 98.44 96 ARG A N 1
ATOM 757 C CA . ARG A 1 96 ? -6.629 1.293 0.240 1.00 98.44 96 ARG A CA 1
ATOM 758 C C . ARG A 1 96 ? -5.157 1.224 -0.127 1.00 98.44 96 ARG A C 1
ATOM 760 O O . ARG A 1 96 ? -4.389 2.085 0.296 1.00 98.44 96 ARG A O 1
ATOM 767 N N . ILE A 1 97 ? -4.784 0.253 -0.950 1.00 98.56 97 ILE A N 1
ATOM 768 C CA . ILE A 1 97 ? -3.413 0.076 -1.421 1.00 98.56 97 ILE A CA 1
ATOM 769 C C . ILE A 1 97 ? -3.427 0.024 -2.945 1.00 98.56 97 ILE A C 1
ATOM 771 O O . ILE A 1 97 ? -4.104 -0.812 -3.542 1.00 98.56 97 ILE A O 1
ATOM 775 N N . HIS A 1 98 ? -2.671 0.918 -3.572 1.00 98.25 98 HIS A N 1
ATOM 776 C CA . HIS A 1 98 ? -2.375 0.885 -4.999 1.00 98.25 98 HIS A CA 1
ATOM 777 C C . HIS A 1 98 ? -0.998 0.274 -5.207 1.00 98.25 98 HIS A C 1
ATOM 779 O O . HIS A 1 98 ? -0.034 0.718 -4.587 1.00 98.25 98 HIS A O 1
ATOM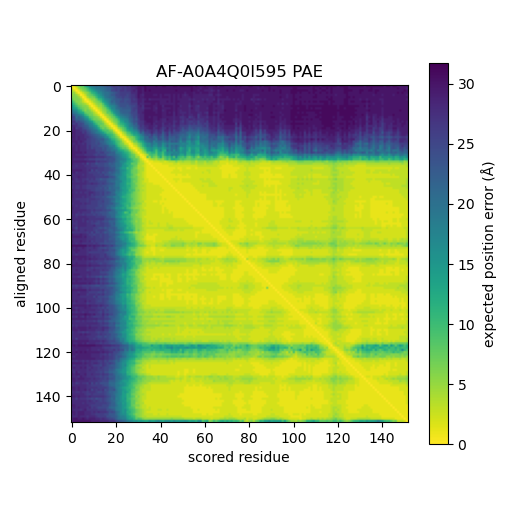 785 N N . ILE A 1 99 ? -0.905 -0.725 -6.082 1.00 98.19 99 ILE A N 1
ATOM 786 C CA . ILE A 1 99 ? 0.320 -1.477 -6.369 1.00 98.19 99 ILE A CA 1
ATOM 787 C C . ILE A 1 99 ? 0.636 -1.369 -7.861 1.00 98.19 99 ILE A C 1
ATOM 789 O O . ILE A 1 99 ? -0.214 -1.672 -8.698 1.00 98.19 99 ILE A O 1
ATOM 793 N N . ARG A 1 100 ? 1.851 -0.932 -8.200 1.00 96.88 100 ARG A N 1
ATOM 794 C CA . ARG A 1 100 ? 2.310 -0.755 -9.581 1.00 96.88 100 ARG A CA 1
ATOM 795 C C . ARG A 1 100 ? 2.732 -2.088 -10.175 1.00 96.88 100 ARG A C 1
ATOM 797 O O . ARG A 1 100 ? 3.745 -2.647 -9.768 1.00 96.88 100 ARG A O 1
ATOM 804 N N . THR A 1 101 ? 2.008 -2.570 -11.170 1.00 95.94 101 THR A N 1
ATOM 805 C CA . THR A 1 101 ? 2.260 -3.886 -11.759 1.00 95.94 101 THR A CA 1
ATOM 806 C C . THR A 1 101 ? 3.179 -3.832 -12.969 1.00 95.94 101 THR A C 1
ATOM 808 O O . THR A 1 101 ? 4.034 -4.695 -13.085 1.00 95.94 101 THR A O 1
ATOM 811 N N . ASP A 1 102 ? 3.037 -2.843 -13.856 1.00 93.44 102 ASP A N 1
ATOM 812 C CA . ASP A 1 102 ? 3.776 -2.743 -15.132 1.00 93.44 102 ASP A CA 1
ATOM 813 C C . ASP A 1 102 ? 4.051 -4.113 -15.803 1.00 93.44 102 ASP A C 1
ATOM 815 O O . ASP A 1 102 ? 5.201 -4.495 -16.025 1.00 93.44 102 ASP A O 1
ATOM 819 N N . GLY A 1 103 ? 2.994 -4.885 -16.077 1.00 92.44 103 GLY A N 1
ATOM 820 C CA . GLY A 1 103 ? 3.077 -6.237 -16.644 1.00 92.44 103 GLY A CA 1
ATOM 821 C C . GLY A 1 103 ? 3.123 -7.394 -15.635 1.00 92.44 103 GLY A C 1
ATOM 822 O O . GLY A 1 103 ? 2.803 -8.525 -16.004 1.00 92.44 103 GLY A O 1
ATOM 823 N N . LEU A 1 104 ? 3.435 -7.148 -14.358 1.00 96.06 104 LEU A N 1
ATOM 824 C CA . LEU A 1 104 ? 3.405 -8.175 -13.312 1.00 96.06 104 LEU A CA 1
ATOM 825 C C . LEU A 1 104 ? 1.975 -8.673 -13.059 1.00 96.06 104 LEU A C 1
ATOM 827 O O . LEU A 1 104 ? 1.089 -7.923 -12.639 1.00 96.06 104 LEU A O 1
ATOM 831 N N . ARG A 1 105 ? 1.746 -9.975 -13.248 1.00 95.50 105 ARG A N 1
ATOM 832 C CA . ARG A 1 105 ? 0.460 -10.605 -12.935 1.00 95.50 105 ARG A CA 1
ATOM 833 C C . ARG A 1 105 ? 0.376 -10.946 -11.448 1.00 95.50 105 ARG A C 1
ATOM 835 O O . ARG A 1 105 ? 0.896 -11.966 -11.003 1.00 95.50 105 ARG A O 1
ATOM 842 N N . LEU A 1 106 ? -0.339 -10.115 -10.701 1.00 97.19 106 LEU A N 1
ATOM 843 C CA . LEU A 1 106 ? -0.718 -10.404 -9.321 1.00 97.19 106 LEU A CA 1
ATOM 844 C C . LEU A 1 106 ? -1.980 -11.275 -9.266 1.00 97.19 106 LEU A C 1
ATOM 846 O O . LEU A 1 106 ? -2.860 -11.182 -10.124 1.00 97.19 106 LEU A O 1
ATOM 850 N N . SER A 1 107 ? -2.062 -12.128 -8.248 1.00 97.38 107 SER A N 1
ATOM 851 C CA . SER A 1 107 ? -3.235 -12.958 -7.967 1.00 97.38 107 SER A CA 1
ATOM 852 C C . SER A 1 107 ? -3.406 -13.140 -6.465 1.00 97.38 107 SER A C 1
ATOM 854 O O . SER A 1 107 ? -2.418 -13.158 -5.729 1.00 97.38 107 SER A O 1
ATOM 856 N N . SER A 1 108 ? -4.659 -13.247 -6.029 1.00 97.44 108 SER A N 1
ATOM 857 C CA . SER A 1 108 ? -5.037 -13.452 -4.636 1.00 97.44 108 SER A CA 1
ATOM 858 C C . SER A 1 108 ? -6.384 -14.166 -4.562 1.00 97.44 108 SER A C 1
ATOM 860 O O . SER A 1 108 ? -7.278 -13.873 -5.355 1.00 97.44 108 SER A O 1
ATOM 862 N N . SER A 1 109 ? -6.527 -15.088 -3.610 1.00 96.50 109 SER A N 1
ATOM 863 C CA . SER A 1 109 ? -7.807 -15.716 -3.252 1.00 96.50 109 SER A CA 1
ATOM 864 C C . SER A 1 109 ? -8.496 -15.037 -2.063 1.00 96.50 109 SER A C 1
ATOM 866 O O . SER A 1 109 ? -9.604 -15.423 -1.706 1.00 96.50 109 SER A O 1
ATOM 868 N N . ILE A 1 110 ? -7.838 -14.056 -1.433 1.00 97.12 110 ILE A N 1
ATOM 869 C CA . ILE A 1 110 ? -8.301 -13.380 -0.210 1.00 97.12 110 ILE A CA 1
ATOM 870 C C . ILE A 1 110 ? -8.694 -11.932 -0.520 1.00 97.12 110 ILE A C 1
ATOM 872 O O . ILE A 1 110 ? -9.732 -11.455 -0.066 1.00 97.12 110 ILE A O 1
ATOM 876 N N . LEU A 1 111 ? -7.868 -11.227 -1.297 1.00 97.62 111 LEU A N 1
ATOM 877 C CA . LEU A 1 111 ? -8.051 -9.819 -1.627 1.00 97.62 111 LEU A CA 1
ATOM 878 C C . LEU A 1 111 ? -8.476 -9.659 -3.090 1.00 97.62 111 LEU A C 1
ATOM 880 O O . LEU A 1 111 ? -7.726 -10.047 -3.987 1.00 97.62 111 LEU A O 1
ATOM 884 N N . PRO A 1 112 ? -9.633 -9.038 -3.372 1.00 97.69 112 PRO A N 1
ATOM 885 C CA . PRO A 1 112 ? -9.979 -8.645 -4.731 1.00 97.69 112 PRO A CA 1
ATOM 886 C C . PRO A 1 112 ? -8.922 -7.692 -5.302 1.00 97.69 112 PRO A C 1
ATOM 888 O O . PRO A 1 112 ? -8.582 -6.692 -4.669 1.00 97.69 112 PRO A O 1
ATOM 891 N N . ILE A 1 113 ? -8.420 -8.002 -6.500 1.00 97.94 113 ILE A N 1
ATOM 892 C CA . ILE A 1 113 ? -7.427 -7.190 -7.212 1.00 97.94 113 ILE A CA 1
ATOM 893 C C . ILE A 1 113 ? -8.119 -6.480 -8.372 1.00 97.94 113 ILE A C 1
ATOM 895 O O . ILE A 1 113 ? -8.443 -7.094 -9.391 1.00 97.94 113 ILE A O 1
ATOM 899 N N . ASN A 1 114 ? -8.315 -5.173 -8.233 1.00 97.50 114 ASN A N 1
ATOM 900 C CA . ASN A 1 114 ? -9.008 -4.359 -9.226 1.00 97.50 114 ASN A CA 1
ATOM 901 C C . ASN A 1 114 ? -7.999 -3.593 -10.078 1.00 97.50 114 ASN A C 1
ATOM 903 O O . ASN A 1 114 ? -7.169 -2.860 -9.551 1.00 97.50 114 ASN A O 1
ATOM 907 N N . ARG A 1 115 ? -8.055 -3.724 -11.405 1.00 95.44 115 ARG A N 1
ATOM 908 C CA . ARG A 1 115 ? -7.184 -2.939 -12.295 1.00 95.44 115 ARG A CA 1
ATOM 909 C C . ARG A 1 115 ? -7.589 -1.470 -12.286 1.00 95.44 115 ARG A C 1
ATOM 911 O O . ARG A 1 115 ? -8.773 -1.152 -12.371 1.00 95.44 115 ARG A O 1
ATOM 918 N N . LEU A 1 116 ? -6.596 -0.589 -12.245 1.00 93.69 116 LEU A N 1
ATOM 919 C CA . LEU A 1 116 ? -6.799 0.853 -12.280 1.00 93.69 116 LEU A CA 1
ATOM 920 C C . L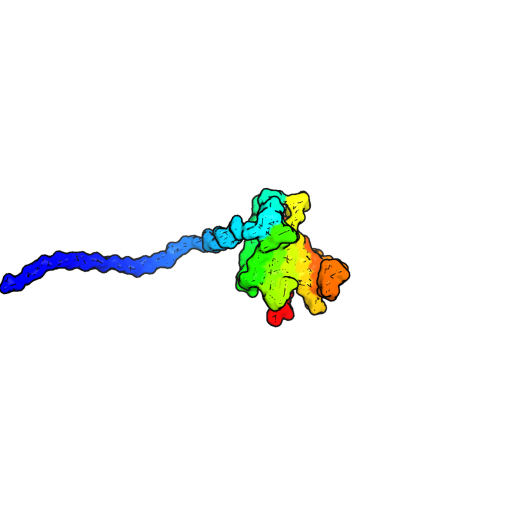EU A 1 116 ? -6.567 1.414 -13.692 1.00 93.69 116 LEU A C 1
ATOM 922 O O . LEU A 1 116 ? -5.749 0.886 -14.454 1.00 93.69 116 LEU A O 1
ATOM 926 N N . PRO A 1 117 ? -7.274 2.492 -14.070 1.00 87.44 117 PRO A N 1
ATOM 927 C CA . PRO A 1 117 ? -7.134 3.097 -15.389 1.00 87.44 117 PRO A CA 1
ATOM 928 C C . PRO A 1 117 ? -5.775 3.796 -15.559 1.00 87.44 117 PRO A C 1
ATOM 930 O O . PRO A 1 117 ? -5.451 4.727 -14.826 1.00 87.44 117 PRO A O 1
ATOM 933 N N . LYS A 1 118 ? -5.001 3.405 -16.584 1.00 82.06 118 LYS A N 1
ATOM 934 C CA . LYS A 1 118 ? -3.617 3.879 -16.819 1.00 82.06 118 LYS A CA 1
ATOM 935 C C . LYS A 1 118 ? -3.465 5.401 -16.949 1.00 82.06 118 LYS A C 1
ATOM 937 O O . LYS A 1 118 ? -2.426 5.945 -16.578 1.00 82.06 118 LYS A O 1
ATOM 942 N N . HIS A 1 119 ? -4.472 6.092 -17.488 1.00 76.56 119 HIS A N 1
ATOM 943 C CA . HIS A 1 119 ? -4.407 7.539 -17.737 1.00 76.56 119 HIS A CA 1
ATOM 944 C C . HIS A 1 119 ? -4.260 8.354 -16.443 1.00 76.56 119 HIS A C 1
ATOM 946 O O . HIS A 1 119 ? -3.616 9.396 -16.454 1.00 76.56 119 HIS A O 1
ATOM 952 N N . ASN A 1 120 ? -4.753 7.834 -15.315 1.00 78.00 120 ASN A N 1
ATOM 953 C CA . ASN A 1 120 ? -4.617 8.473 -14.003 1.00 78.00 120 ASN A CA 1
ATOM 954 C C . ASN A 1 120 ? -3.257 8.211 -13.333 1.00 78.00 120 ASN A C 1
ATOM 956 O O . ASN A 1 120 ? -2.985 8.753 -12.266 1.00 78.00 120 ASN A O 1
ATOM 960 N N . TYR A 1 121 ? -2.400 7.388 -13.946 1.00 83.12 121 TYR A N 1
ATOM 961 C CA . TYR A 1 121 ? -1.141 6.919 -13.366 1.00 83.12 121 TYR A CA 1
ATOM 962 C C . TYR A 1 121 ? 0.053 7.097 -14.314 1.00 83.12 121 TYR A C 1
ATOM 964 O O . TYR A 1 121 ? 0.963 6.268 -14.348 1.00 83.12 121 TYR A O 1
ATOM 972 N N . ASN A 1 122 ? 0.068 8.176 -15.103 1.00 84.50 122 ASN A N 1
ATOM 973 C CA . ASN A 1 122 ? 1.159 8.504 -16.034 1.00 84.50 122 ASN A CA 1
ATOM 974 C C . ASN A 1 122 ? 1.494 7.350 -17.002 1.00 84.50 122 ASN A C 1
ATOM 976 O O . ASN A 1 122 ? 2.662 7.065 -17.277 1.00 84.50 122 ASN A O 1
ATOM 980 N N . GLY A 1 123 ? 0.467 6.629 -17.462 1.00 87.69 123 GLY A N 1
ATOM 981 C CA . GLY A 1 123 ? 0.612 5.488 -18.371 1.00 87.69 123 GLY A CA 1
ATOM 982 C C . GLY A 1 123 ? 1.120 4.199 -17.716 1.00 87.69 123 GLY A C 1
ATOM 983 O O . GLY A 1 123 ? 1.272 3.195 -18.411 1.00 87.69 123 GLY A O 1
ATOM 984 N N . LYS A 1 124 ? 1.372 4.197 -16.402 1.00 93.12 124 LYS A N 1
ATOM 985 C CA . LYS A 1 124 ? 1.797 3.011 -15.649 1.00 93.12 124 LYS A CA 1
ATOM 986 C C . LYS A 1 124 ? 0.616 2.121 -15.302 1.00 93.12 124 LYS A C 1
ATOM 988 O O . LYS A 1 124 ? -0.522 2.585 -15.197 1.00 93.12 124 LYS A O 1
ATOM 993 N N . GLU A 1 125 ? 0.889 0.836 -15.126 1.00 95.00 125 GLU A N 1
ATOM 994 C CA . GLU A 1 125 ? -0.145 -0.125 -14.759 1.00 95.00 125 GLU A CA 1
ATOM 995 C C . GLU A 1 125 ? -0.201 -0.265 -13.248 1.00 95.00 125 GLU A C 1
ATOM 997 O O . GLU A 1 125 ? 0.819 -0.498 -12.602 1.00 95.00 125 GLU A O 1
ATOM 1002 N N . TRP A 1 126 ? -1.400 -0.124 -12.696 1.00 97.19 126 TRP A N 1
ATOM 1003 C CA . TRP A 1 126 ? -1.639 -0.238 -11.269 1.00 97.19 126 TRP A CA 1
ATOM 1004 C C . TRP A 1 126 ? -2.852 -1.111 -11.005 1.00 97.19 126 TRP A C 1
ATOM 1006 O O . TRP A 1 126 ? -3.786 -1.187 -11.811 1.00 97.19 126 TRP A O 1
ATOM 1016 N N . VAL A 1 127 ? -2.850 -1.731 -9.837 1.00 97.94 127 VAL A N 1
ATOM 1017 C CA . VAL A 1 127 ? -4.012 -2.404 -9.271 1.00 97.94 127 VAL A CA 1
ATOM 1018 C C . VAL A 1 127 ? -4.333 -1.830 -7.901 1.00 97.94 127 VAL A C 1
ATOM 1020 O O . VAL A 1 127 ? -3.462 -1.289 -7.223 1.00 97.94 127 VAL A O 1
ATOM 1023 N N . GLU A 1 128 ? -5.585 -1.961 -7.493 1.00 98.12 128 GLU A N 1
ATOM 1024 C CA . GLU A 1 128 ? -6.080 -1.637 -6.167 1.00 98.12 128 GLU A CA 1
ATOM 1025 C C . GLU A 1 128 ? -6.453 -2.910 -5.414 1.00 98.12 128 GLU A C 1
ATOM 1027 O O . GLU A 1 128 ? -7.123 -3.793 -5.955 1.00 98.12 128 GLU A O 1
ATOM 1032 N N . ILE A 1 129 ? -6.058 -2.943 -4.144 1.00 98.50 129 ILE A N 1
ATOM 1033 C CA . ILE A 1 129 ? -6.583 -3.848 -3.123 1.00 98.50 129 ILE A CA 1
ATOM 1034 C C . ILE A 1 129 ? -7.062 -3.014 -1.928 1.00 98.50 129 ILE A C 1
ATOM 1036 O O . ILE A 1 129 ? -6.545 -1.923 -1.661 1.00 98.50 129 ILE A O 1
ATOM 1040 N N . ILE A 1 130 ? -8.051 -3.522 -1.195 1.00 98.25 130 ILE A N 1
ATOM 1041 C CA . ILE A 1 130 ? -8.574 -2.880 0.015 1.00 98.25 130 ILE A CA 1
ATOM 1042 C C . ILE A 1 130 ? -8.435 -3.853 1.178 1.00 98.25 130 ILE A C 1
ATOM 1044 O O . ILE A 1 130 ? -8.987 -4.948 1.132 1.00 98.25 130 ILE A O 1
ATOM 1048 N N . VAL A 1 131 ? -7.729 -3.425 2.222 1.00 97.62 131 VAL A N 1
ATOM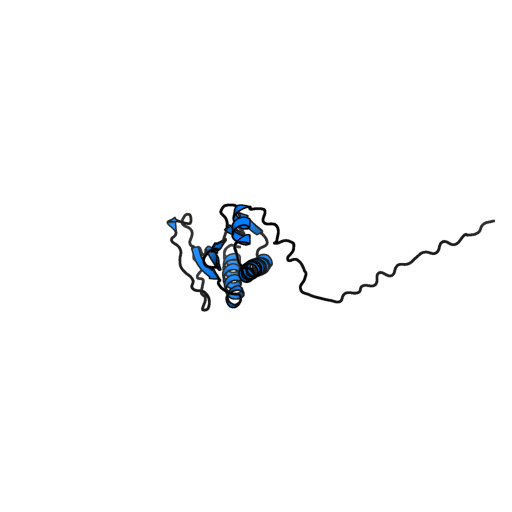 1049 C CA . VAL A 1 131 ? -7.521 -4.182 3.457 1.00 97.62 131 VAL A CA 1
ATOM 1050 C C . VAL A 1 131 ? -8.459 -3.626 4.527 1.00 97.62 131 VAL A C 1
ATOM 1052 O O . VAL A 1 131 ? -8.396 -2.440 4.864 1.00 97.62 131 VAL A O 1
ATOM 1055 N N . GLY A 1 132 ? -9.374 -4.465 5.006 1.00 93.75 132 GLY A N 1
ATOM 1056 C CA . GLY A 1 132 ? -10.390 -4.115 6.000 1.00 93.75 132 GLY A CA 1
ATOM 1057 C C . GLY A 1 132 ? -10.158 -4.726 7.379 1.00 93.75 132 GLY A C 1
ATOM 1058 O O . GLY A 1 132 ? -10.675 -4.196 8.357 1.00 93.75 132 GLY A O 1
ATOM 1059 N N . ASP A 1 133 ? -9.384 -5.807 7.474 1.00 93.19 133 ASP A N 1
ATOM 1060 C CA . ASP A 1 133 ? -9.106 -6.476 8.744 1.00 93.19 133 ASP A CA 1
ATOM 1061 C C . ASP A 1 133 ? -7.739 -7.180 8.759 1.00 93.19 133 ASP A C 1
ATOM 1063 O O . ASP A 1 133 ? -7.025 -7.265 7.755 1.00 93.19 133 ASP A O 1
ATOM 1067 N N . ASN A 1 134 ? -7.354 -7.662 9.941 1.00 92.12 134 ASN A N 1
ATOM 1068 C CA . ASN A 1 134 ? -6.025 -8.208 10.187 1.00 92.12 134 ASN A CA 1
ATOM 1069 C C . ASN A 1 134 ? -5.741 -9.518 9.427 1.00 92.12 134 ASN A C 1
ATOM 1071 O O . ASN A 1 134 ? -4.579 -9.805 9.148 1.00 92.12 134 ASN A O 1
ATOM 1075 N N . SER A 1 135 ? -6.765 -10.299 9.059 1.00 94.56 135 SER A N 1
ATOM 1076 C CA . SER A 1 135 ? -6.581 -11.566 8.330 1.00 94.56 135 SER A CA 1
ATOM 1077 C C . SER A 1 135 ? -6.046 -11.359 6.908 1.00 94.56 135 SER A C 1
ATOM 1079 O O . SER A 1 135 ? -5.432 -12.249 6.326 1.00 94.56 135 SER A O 1
ATOM 1081 N N . GLN A 1 136 ? -6.229 -10.156 6.364 1.00 97.31 136 GLN A N 1
ATOM 1082 C CA . GLN A 1 136 ? -5.840 -9.786 5.007 1.00 97.31 136 GLN A CA 1
ATOM 1083 C C . GLN A 1 136 ? -4.424 -9.191 4.921 1.00 97.31 136 GLN A C 1
ATOM 1085 O O . GLN A 1 136 ? -3.894 -9.015 3.821 1.00 97.31 136 GLN A O 1
ATOM 1090 N N . VAL A 1 137 ? -3.802 -8.862 6.060 1.00 97.69 137 VAL A N 1
ATOM 1091 C CA . VAL A 1 137 ? -2.519 -8.140 6.101 1.00 97.69 137 VAL A CA 1
ATOM 1092 C C . VAL A 1 137 ? -1.402 -8.948 5.454 1.00 97.69 137 VAL A C 1
ATOM 1094 O O . VAL A 1 137 ? -0.675 -8.410 4.624 1.00 97.69 137 VAL A O 1
ATOM 1097 N N . ASP A 1 138 ? -1.272 -10.230 5.790 1.00 98.00 138 ASP A N 1
ATOM 1098 C CA . ASP A 1 138 ? -0.183 -11.059 5.263 1.00 98.00 138 ASP A CA 1
ATOM 1099 C C . ASP A 1 138 ? -0.280 -11.245 3.748 1.00 98.00 138 ASP A C 1
ATOM 1101 O O . ASP A 1 138 ? 0.735 -11.215 3.051 1.00 98.00 138 ASP A O 1
ATOM 1105 N N . GLU A 1 139 ? -1.500 -11.329 3.218 1.00 98.50 139 GLU A N 1
ATOM 1106 C CA . GLU A 1 139 ? -1.712 -11.383 1.777 1.00 98.50 139 GLU A CA 1
ATOM 1107 C C . GLU A 1 139 ? -1.349 -10.058 1.096 1.00 98.50 139 GLU A C 1
ATOM 1109 O O . GLU A 1 139 ? -0.662 -10.053 0.073 1.00 98.50 139 GLU A O 1
ATOM 1114 N N . ALA A 1 140 ? -1.742 -8.921 1.677 1.00 98.56 140 ALA A N 1
ATOM 1115 C CA . ALA A 1 140 ? -1.341 -7.614 1.164 1.00 98.56 140 ALA A CA 1
ATOM 1116 C C . ALA A 1 140 ? 0.191 -7.459 1.159 1.00 98.56 140 ALA A C 1
ATOM 1118 O O . ALA A 1 140 ? 0.766 -7.032 0.157 1.00 98.56 140 ALA A O 1
ATOM 1119 N N . VAL A 1 141 ? 0.863 -7.869 2.241 1.00 98.69 141 VAL A N 1
ATOM 1120 C CA . VAL A 1 141 ? 2.332 -7.872 2.349 1.00 98.69 141 VAL A CA 1
ATOM 1121 C C . VAL A 1 141 ? 2.956 -8.759 1.271 1.00 98.69 141 VAL A C 1
ATOM 1123 O O . VAL A 1 141 ? 3.914 -8.333 0.625 1.00 98.69 141 VAL A O 1
ATOM 1126 N N . ARG A 1 142 ? 2.408 -9.957 1.023 1.00 98.62 142 ARG A N 1
ATOM 1127 C CA . ARG A 1 142 ? 2.888 -10.871 -0.026 1.00 98.62 142 ARG A CA 1
ATOM 1128 C C . ARG A 1 142 ? 2.817 -10.231 -1.415 1.00 98.62 142 ARG A C 1
ATOM 1130 O O . ARG A 1 142 ? 3.791 -10.302 -2.162 1.00 98.62 142 ARG A O 1
ATOM 1137 N N . LEU A 1 143 ? 1.703 -9.575 -1.749 1.00 98.69 143 LEU A N 1
ATOM 1138 C CA . LEU A 1 143 ? 1.516 -8.879 -3.032 1.00 98.69 143 LEU A CA 1
ATOM 1139 C C . LEU A 1 143 ? 2.478 -7.689 -3.197 1.00 98.69 143 LEU A C 1
ATOM 1141 O O . LEU A 1 143 ? 3.062 -7.496 -4.268 1.00 98.69 143 LEU A O 1
ATOM 1145 N N . ILE A 1 144 ? 2.675 -6.908 -2.130 1.00 98.56 144 ILE A N 1
ATOM 1146 C CA . ILE A 1 144 ? 3.621 -5.783 -2.113 1.00 98.56 144 ILE A CA 1
ATOM 1147 C C . ILE A 1 144 ? 5.055 -6.296 -2.276 1.00 98.56 144 ILE A C 1
ATOM 1149 O O . ILE A 1 144 ? 5.805 -5.728 -3.067 1.00 98.56 144 ILE A O 1
ATOM 1153 N N . LYS A 1 145 ? 5.430 -7.384 -1.593 1.00 98.44 145 LYS A N 1
ATOM 1154 C CA . LYS A 1 145 ? 6.763 -7.993 -1.699 1.00 98.44 145 LYS A CA 1
ATOM 1155 C C . LYS A 1 145 ? 7.046 -8.517 -3.105 1.00 98.44 145 LYS A C 1
ATOM 1157 O O . LYS A 1 145 ? 8.086 -8.194 -3.667 1.00 98.44 145 LYS A O 1
ATOM 1162 N N . GLN A 1 146 ? 6.095 -9.238 -3.701 1.00 98.12 146 GLN A N 1
ATOM 1163 C CA . GLN A 1 146 ? 6.210 -9.716 -5.083 1.00 98.12 146 GLN A CA 1
ATOM 1164 C C . GLN A 1 146 ? 6.453 -8.552 -6.060 1.00 98.12 146 GLN A C 1
ATOM 1166 O O . GLN A 1 146 ? 7.232 -8.661 -7.004 1.00 98.12 146 GLN A O 1
ATOM 1171 N N . THR A 1 147 ? 5.806 -7.414 -5.810 1.00 97.44 147 THR A N 1
ATOM 1172 C CA . THR A 1 147 ? 5.984 -6.204 -6.618 1.00 97.44 147 THR A CA 1
ATOM 1173 C C . THR A 1 147 ? 7.326 -5.523 -6.356 1.00 97.44 147 THR A C 1
ATOM 1175 O O . THR A 1 147 ? 7.979 -5.082 -7.297 1.00 97.44 147 THR A O 1
ATOM 1178 N N . TYR A 1 148 ? 7.762 -5.454 -5.097 1.00 97.62 148 TYR A N 1
ATOM 1179 C CA . TYR A 1 148 ? 9.078 -4.935 -4.731 1.00 97.62 148 TYR A CA 1
ATOM 1180 C C . TYR A 1 148 ? 10.192 -5.688 -5.470 1.00 97.62 148 TYR A C 1
ATOM 1182 O O . TYR A 1 148 ? 11.039 -5.054 -6.096 1.00 97.62 148 TYR A O 1
ATOM 1190 N N . GLU A 1 149 ? 10.151 -7.023 -5.462 1.00 96.50 149 GLU A N 1
ATOM 1191 C CA . GLU A 1 149 ? 11.130 -7.887 -6.137 1.00 96.50 149 GLU A CA 1
ATOM 1192 C C . GLU A 1 149 ? 11.140 -7.676 -7.659 1.00 96.50 149 GLU A C 1
ATOM 1194 O O . GLU A 1 149 ? 12.205 -7.645 -8.266 1.00 96.50 149 GLU A O 1
ATOM 1199 N N . TYR A 1 150 ? 9.974 -7.449 -8.272 1.00 95.81 150 TYR A N 1
ATOM 1200 C CA . TYR A 1 150 ? 9.863 -7.178 -9.710 1.00 95.81 150 TYR A CA 1
ATOM 1201 C C . TYR A 1 150 ? 10.484 -5.836 -10.138 1.00 95.81 150 TYR A C 1
ATOM 1203 O O . TYR A 1 150 ? 11.051 -5.741 -11.224 1.00 95.81 150 TYR A O 1
ATOM 1211 N N . HIS A 1 151 ? 10.396 -4.798 -9.297 1.00 90.75 151 HIS A N 1
ATOM 1212 C CA . HIS A 1 151 ? 10.965 -3.465 -9.572 1.00 90.75 151 HIS A CA 1
ATOM 1213 C C . HIS A 1 151 ? 12.374 -3.258 -8.985 1.00 90.75 151 HIS A C 1
ATOM 1215 O O . HIS A 1 151 ? 12.860 -2.118 -8.963 1.00 90.75 151 HIS A O 1
ATOM 1221 N N . SER A 1 152 ? 13.003 -4.321 -8.469 1.00 83.81 152 SER A N 1
ATOM 1222 C CA . SER A 1 152 ? 14.344 -4.281 -7.860 1.00 83.81 152 SER A CA 1
ATOM 1223 C C . SER A 1 152 ? 15.495 -4.265 -8.853 1.00 83.81 152 SER A C 1
ATOM 1225 O O . SER A 1 152 ? 15.294 -4.415 -10.077 1.00 83.81 152 SER A O 1
#

pLDDT: mean 82.86, std 23.36, range [31.23, 98.69]

Solvent-accessible surface area (backbone atoms only — not comparable to full-atom values): 9341 Å² total; per-residue (Å²): 134,89,83,83,86,84,77,86,81,82,79,77,78,84,74,84,77,90,81,87,82,93,76,79,83,71,65,79,78,74,74,72,61,96,13,65,50,27,44,61,48,53,73,57,37,54,73,68,54,46,52,44,51,52,49,46,50,54,60,42,45,75,81,36,82,48,63,51,62,29,71,80,41,29,34,37,38,38,71,87,47,82,39,34,41,36,38,75,38,52,91,78,55,33,40,37,36,40,38,46,38,72,86,57,86,81,85,65,96,85,49,70,77,42,80,49,70,32,82,85,49,85,71,41,38,35,31,36,36,69,44,72,54,74,88,48,40,66,58,53,44,50,55,51,48,57,42,51,64,71,56,102

Secondary structure (DSSP, 8-state):
----PPP--------------TT-SSSTTSS--S-HHHHHHHTTS-HHHHHHHHHHHHHHHTT--EEEE-SSSEEEEESSSEEEEEEEETTTTEEEEEEE-TT-----SSS--EEPPGGGGTT--EEEEEE-SGGGHHHHHHHHHHHHHHT-